Protein AF-A0A6I6LU84-F1 (afdb_monomer_lite)

Sequence (116 aa):
MFKPNSRVIWSSTDSDGPGPVVATVVGPLSPAEYDREEVGSMFTISLPNGTTETAFADELSAADAAPDFAVMDRAELSAWYEENVGYDLGQDDPAMTLESYRQQCGEMFALHALAR

Radius of gyration: 14.89 Å; chains: 1; bounding box: 38×30×35 Å

pLDDT: mean 91.31, std 7.49, range [60.56, 97.56]

Structure (mmCIF, N/CA/C/O backbone):
data_AF-A0A6I6LU84-F1
#
_entry.id   AF-A0A6I6LU84-F1
#
loop_
_atom_site.group_PDB
_atom_site.id
_atom_site.type_symbol
_atom_site.label_atom_id
_atom_site.label_alt_id
_atom_site.label_comp_id
_atom_site.label_asym_id
_atom_site.label_entity_id
_atom_site.label_seq_id
_atom_site.pdbx_PDB_ins_code
_atom_site.Cartn_x
_atom_site.Cartn_y
_atom_site.Cartn_z
_atom_site.occupancy
_atom_site.B_iso_or_equiv
_atom_site.auth_seq_id
_atom_site.auth_comp_id
_atom_site.auth_asym_id
_atom_site.auth_atom_id
_atom_site.pdbx_PDB_model_num
ATOM 1 N N . MET A 1 1 ? 3.876 -11.681 -14.834 1.00 77.38 1 MET A N 1
ATOM 2 C CA . MET A 1 1 ? 4.617 -10.417 -14.636 1.00 77.38 1 MET A CA 1
ATOM 3 C C . MET A 1 1 ? 3.607 -9.333 -14.313 1.00 77.38 1 MET A C 1
ATOM 5 O O . MET A 1 1 ? 2.597 -9.262 -15.011 1.00 77.38 1 MET A O 1
ATOM 9 N N . PHE A 1 2 ? 3.837 -8.563 -13.252 1.00 91.44 2 PHE A N 1
ATOM 10 C CA . PHE A 1 2 ? 2.918 -7.511 -12.819 1.00 91.44 2 PHE A CA 1
ATOM 11 C C . PHE A 1 2 ? 2.903 -6.341 -13.808 1.00 91.44 2 PHE A C 1
ATOM 13 O O . PHE A 1 2 ? 3.919 -6.036 -14.433 1.00 91.44 2 PHE A O 1
ATOM 20 N N . LYS A 1 3 ? 1.734 -5.720 -13.990 1.00 93.50 3 LYS A N 1
ATOM 21 C CA . LYS A 1 3 ? 1.530 -4.585 -14.903 1.00 93.50 3 LYS A CA 1
ATOM 22 C C . LYS A 1 3 ? 1.343 -3.292 -14.105 1.00 93.50 3 LYS A C 1
ATOM 24 O O . LYS A 1 3 ? 0.856 -3.376 -12.978 1.00 93.50 3 LYS A O 1
ATOM 29 N N . PRO A 1 4 ? 1.626 -2.115 -14.687 1.00 95.75 4 PRO A N 1
ATOM 30 C CA . PRO A 1 4 ? 1.217 -0.844 -14.096 1.00 95.75 4 PRO A CA 1
ATOM 31 C C . PRO A 1 4 ? -0.257 -0.862 -13.669 1.00 95.75 4 PRO A C 1
ATOM 33 O O . PRO A 1 4 ? -1.102 -1.408 -14.384 1.00 95.75 4 PRO A O 1
ATOM 36 N N . ASN A 1 5 ? -0.543 -0.277 -12.509 1.00 94.38 5 ASN A N 1
ATOM 37 C CA . ASN A 1 5 ? -1.837 -0.240 -11.825 1.00 94.38 5 ASN A CA 1
ATOM 38 C C . ASN A 1 5 ? -2.362 -1.599 -11.315 1.00 94.38 5 ASN A C 1
ATOM 40 O O . ASN A 1 5 ? -3.528 -1.706 -10.941 1.00 94.38 5 ASN A O 1
ATOM 44 N N . SER A 1 6 ? -1.534 -2.652 -11.290 1.00 95.69 6 SER A N 1
ATOM 45 C CA . SER A 1 6 ? -1.913 -3.906 -10.618 1.00 95.69 6 SER A CA 1
ATOM 46 C C . SER A 1 6 ? -1.853 -3.722 -9.103 1.00 95.69 6 SER A C 1
ATOM 48 O O . SER A 1 6 ? -0.874 -3.170 -8.599 1.00 95.69 6 SER A O 1
A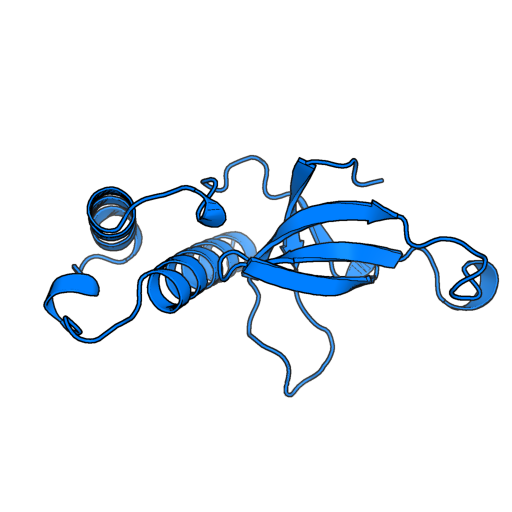TOM 50 N N . ARG A 1 7 ? -2.856 -4.238 -8.386 1.00 96.50 7 ARG A N 1
ATOM 51 C CA . ARG A 1 7 ? -2.830 -4.343 -6.922 1.00 96.50 7 ARG A CA 1
ATOM 52 C C . ARG A 1 7 ? -2.055 -5.590 -6.520 1.00 96.50 7 ARG A C 1
ATOM 54 O O . ARG A 1 7 ? -2.308 -6.681 -7.039 1.00 96.50 7 ARG A O 1
ATOM 61 N N . VAL A 1 8 ? -1.112 -5.416 -5.608 1.00 97.25 8 VAL A N 1
ATOM 62 C CA . VAL A 1 8 ? -0.233 -6.475 -5.112 1.00 97.25 8 VAL A CA 1
ATOM 63 C C . VAL A 1 8 ? -0.132 -6.406 -3.596 1.00 97.25 8 VAL A C 1
ATOM 65 O O . VAL A 1 8 ? -0.332 -5.349 -3.012 1.00 97.25 8 VAL A O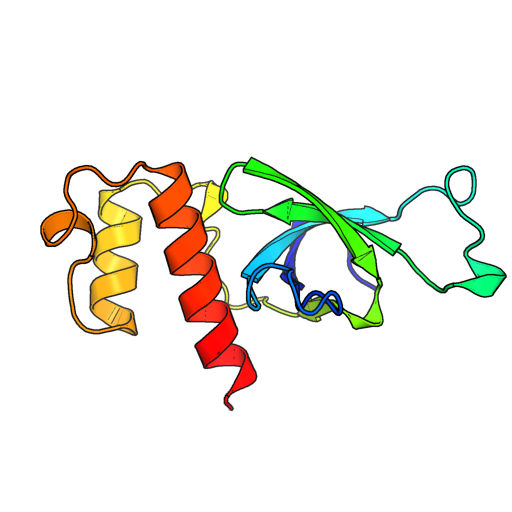 1
ATOM 68 N N . ILE A 1 9 ? 0.176 -7.527 -2.956 1.00 97.12 9 ILE A N 1
ATOM 69 C CA . ILE A 1 9 ? 0.714 -7.538 -1.598 1.00 97.12 9 ILE A CA 1
ATOM 70 C C . ILE A 1 9 ? 2.227 -7.538 -1.742 1.00 97.12 9 ILE A C 1
ATOM 72 O O . ILE A 1 9 ? 2.771 -8.415 -2.415 1.00 97.12 9 ILE A O 1
ATOM 76 N N . TRP A 1 10 ? 2.877 -6.552 -1.139 1.00 96.50 10 TRP A N 1
ATOM 77 C CA . TRP A 1 10 ? 4.319 -6.522 -0.981 1.00 96.50 10 TRP A CA 1
ATOM 78 C C . TRP A 1 10 ? 4.685 -7.058 0.396 1.00 96.50 10 TRP A C 1
ATOM 80 O O . TRP A 1 10 ? 4.207 -6.548 1.409 1.00 96.50 10 TRP A O 1
ATOM 90 N N . SER A 1 11 ? 5.529 -8.083 0.409 1.00 94.19 11 SER A N 1
ATOM 91 C CA . SER A 1 11 ? 6.124 -8.653 1.612 1.00 94.19 11 SER A CA 1
ATOM 92 C C . SER A 1 11 ? 7.627 -8.416 1.554 1.00 94.19 11 SER A C 1
ATOM 94 O O . SER A 1 11 ? 8.343 -9.187 0.916 1.00 94.19 11 SER A O 1
ATOM 96 N N . SER A 1 12 ? 8.089 -7.338 2.193 1.00 86.94 12 SER A N 1
ATOM 97 C CA . SER A 1 12 ? 9.517 -7.018 2.274 1.00 86.94 12 SER A CA 1
ATOM 98 C C . SER A 1 12 ? 10.298 -8.182 2.885 1.00 86.94 12 SER A C 1
ATOM 100 O O . SER A 1 12 ? 9.869 -8.777 3.877 1.00 86.94 12 SER A O 1
ATOM 102 N N . THR A 1 13 ? 11.456 -8.494 2.307 1.00 81.06 13 THR A N 1
ATOM 103 C CA . THR A 1 13 ? 12.418 -9.439 2.895 1.00 81.06 13 THR A CA 1
ATOM 104 C C . THR A 1 13 ? 13.321 -8.804 3.954 1.00 81.06 13 THR A C 1
ATOM 106 O O . THR A 1 13 ? 13.989 -9.532 4.693 1.00 81.06 13 THR A O 1
ATOM 109 N N . ASP A 1 14 ? 13.327 -7.472 4.069 1.00 81.25 14 ASP A N 1
ATOM 110 C CA . ASP A 1 14 ? 13.988 -6.772 5.171 1.00 81.25 14 ASP A CA 1
ATOM 111 C C . ASP A 1 14 ? 13.261 -7.078 6.488 1.00 81.25 14 ASP A C 1
ATOM 113 O O . ASP A 1 14 ? 12.074 -6.779 6.635 1.00 81.25 14 ASP A O 1
ATOM 117 N N . SER A 1 15 ? 13.979 -7.665 7.449 1.00 70.88 15 SER A N 1
ATOM 118 C CA . SER A 1 15 ? 13.443 -8.018 8.766 1.00 70.88 15 SER A CA 1
ATOM 119 C C . SER A 1 15 ? 12.990 -6.812 9.588 1.00 70.88 15 SER A C 1
ATOM 121 O O . SER A 1 15 ? 12.163 -6.986 10.481 1.00 70.88 15 SER A O 1
ATOM 123 N N . ASP A 1 16 ? 13.519 -5.622 9.290 1.00 76.94 16 ASP A N 1
ATOM 124 C CA . ASP A 1 16 ? 13.112 -4.354 9.906 1.00 76.94 16 ASP A CA 1
ATOM 125 C C . ASP A 1 16 ? 12.103 -3.576 9.034 1.00 76.94 16 ASP A C 1
ATOM 127 O O . ASP A 1 16 ? 11.665 -2.482 9.400 1.00 76.94 16 ASP A O 1
ATOM 131 N N . GLY A 1 17 ? 11.726 -4.132 7.878 1.00 69.06 17 GLY A N 1
ATOM 132 C CA . GLY A 1 17 ? 10.729 -3.562 6.981 1.00 69.06 17 GLY A CA 1
ATOM 133 C C . GLY A 1 17 ? 9.309 -3.606 7.560 1.00 69.06 17 GLY A C 1
ATOM 134 O O . GLY A 1 17 ? 9.042 -4.301 8.546 1.00 69.06 17 GLY A O 1
ATOM 135 N N . PRO A 1 18 ? 8.360 -2.869 6.954 1.00 74.62 18 PRO A N 1
ATOM 136 C CA . PRO A 1 18 ? 6.962 -2.985 7.336 1.00 74.62 18 PRO A CA 1
ATOM 137 C C . PRO A 1 18 ? 6.473 -4.423 7.128 1.00 74.62 18 PRO A C 1
ATOM 139 O O . PRO A 1 18 ? 6.984 -5.165 6.284 1.00 74.62 18 PRO A O 1
ATOM 142 N N . GLY A 1 19 ? 5.440 -4.803 7.884 1.00 85.19 19 GLY A N 1
ATOM 143 C CA . GLY A 1 19 ? 4.695 -6.026 7.604 1.00 85.19 19 GLY A CA 1
ATOM 144 C C . GLY A 1 19 ? 4.126 -6.032 6.176 1.00 85.19 19 GLY A C 1
ATOM 145 O O . GLY A 1 19 ? 4.193 -5.024 5.466 1.00 85.19 19 GLY A O 1
ATOM 146 N N . PRO A 1 20 ? 3.546 -7.159 5.733 1.00 93.75 20 PRO A N 1
ATOM 147 C CA . PRO A 1 20 ? 2.988 -7.243 4.393 1.00 93.75 20 PRO A CA 1
ATOM 148 C C . PRO A 1 20 ? 1.932 -6.152 4.191 1.00 93.75 20 PRO A C 1
ATOM 150 O O . PRO A 1 20 ? 1.091 -5.930 5.062 1.00 93.75 20 PRO A O 1
ATOM 153 N N . VAL A 1 21 ? 1.967 -5.479 3.043 1.00 95.12 21 VAL A N 1
ATOM 154 C CA . VAL A 1 21 ? 1.108 -4.323 2.752 1.00 95.12 21 VAL A CA 1
ATOM 155 C C . VAL A 1 21 ? 0.569 -4.383 1.328 1.00 95.12 21 VAL A C 1
ATOM 157 O O . VAL A 1 21 ? 1.260 -4.799 0.398 1.00 95.12 21 VAL A O 1
ATOM 160 N N . VAL A 1 22 ? -0.680 -3.954 1.132 1.00 96.75 22 VAL A N 1
ATOM 161 C CA . VAL A 1 22 ? -1.235 -3.753 -0.213 1.00 96.75 22 VAL A CA 1
ATOM 162 C C . VAL A 1 22 ? -0.568 -2.551 -0.876 1.00 96.75 22 VAL A C 1
ATOM 164 O O . VAL A 1 22 ? -0.610 -1.451 -0.342 1.00 96.75 22 VAL A O 1
ATOM 167 N N . ALA A 1 23 ? -0.018 -2.741 -2.068 1.00 97.06 23 ALA A N 1
ATOM 168 C CA . ALA A 1 23 ? 0.599 -1.702 -2.877 1.00 97.06 23 ALA A CA 1
ATOM 169 C C . ALA A 1 23 ? 0.057 -1.717 -4.314 1.00 97.06 23 ALA A C 1
ATOM 171 O O . ALA A 1 23 ? -0.539 -2.694 -4.780 1.00 97.06 23 ALA A O 1
ATOM 172 N N . THR A 1 24 ? 0.309 -0.631 -5.041 1.00 97.38 24 THR A N 1
ATOM 173 C CA . THR A 1 24 ? 0.002 -0.512 -6.468 1.00 97.38 24 THR A CA 1
ATOM 174 C C . THR A 1 24 ? 1.286 -0.500 -7.278 1.00 97.38 24 THR A C 1
ATOM 176 O O . THR A 1 24 ? 2.187 0.296 -7.028 1.00 97.38 24 THR A O 1
ATOM 179 N N . VAL A 1 25 ? 1.377 -1.359 -8.290 1.00 97.06 25 VAL A N 1
ATOM 180 C CA . VAL A 1 25 ? 2.535 -1.393 -9.189 1.00 97.06 25 VAL A CA 1
ATOM 181 C C . VAL A 1 25 ? 2.540 -0.146 -10.063 1.00 97.06 25 VAL A C 1
ATOM 183 O O . VAL A 1 25 ? 1.620 0.066 -10.849 1.00 97.06 25 VAL A O 1
ATOM 186 N N . VAL A 1 26 ? 3.600 0.652 -9.975 1.00 96.50 26 VAL A N 1
ATOM 187 C CA . VAL A 1 26 ? 3.816 1.804 -10.860 1.00 96.50 26 VAL A CA 1
ATOM 188 C C . VAL A 1 26 ? 4.384 1.317 -12.193 1.00 96.50 26 VAL A C 1
ATOM 190 O O . VAL A 1 26 ? 3.874 1.657 -13.260 1.00 96.50 26 VAL A O 1
ATOM 193 N N . GLY A 1 27 ? 5.397 0.450 -12.145 1.00 94.44 27 GLY A N 1
ATOM 194 C CA . GLY A 1 27 ? 6.019 -0.122 -13.335 1.00 94.44 27 GLY A CA 1
ATOM 195 C C . GLY A 1 27 ? 7.292 -0.910 -13.025 1.00 94.44 27 GLY A C 1
ATOM 196 O O . GLY A 1 27 ? 7.732 -0.935 -11.877 1.00 94.44 27 GLY A O 1
ATOM 197 N N . PRO A 1 28 ? 7.873 -1.593 -14.026 1.00 92.94 28 PRO A N 1
ATOM 198 C CA . PRO A 1 28 ? 9.173 -2.240 -13.869 1.00 92.94 28 PRO A CA 1
ATOM 199 C C . PRO A 1 28 ? 10.281 -1.191 -13.698 1.00 92.94 28 PRO A C 1
ATOM 201 O O . PRO A 1 28 ? 10.247 -0.166 -14.383 1.00 92.94 28 PRO A O 1
ATOM 204 N N . LEU A 1 29 ? 11.277 -1.470 -12.851 1.00 89.56 29 LEU A N 1
ATOM 205 C CA . LEU A 1 29 ? 12.509 -0.673 -12.833 1.00 89.56 29 LEU A CA 1
ATOM 206 C C . LEU A 1 29 ? 13.247 -0.829 -14.164 1.00 89.56 29 LEU A C 1
ATOM 208 O O . LEU A 1 29 ? 13.225 -1.894 -14.796 1.00 89.56 29 LEU A O 1
ATOM 212 N N . SER A 1 30 ? 13.921 0.234 -14.589 1.00 79.62 30 SER A N 1
ATOM 213 C CA . SER A 1 30 ? 14.729 0.194 -15.799 1.00 79.62 30 SER A CA 1
ATOM 214 C C . SER A 1 30 ? 15.992 -0.649 -15.575 1.00 79.62 30 SER A C 1
ATOM 216 O O . SER A 1 30 ? 16.648 -0.492 -14.549 1.00 79.62 30 SER A O 1
ATOM 218 N N . PRO A 1 31 ? 16.434 -1.465 -16.553 1.00 69.00 31 PRO A N 1
ATOM 219 C CA . PRO A 1 31 ? 17.737 -2.141 -16.498 1.00 69.00 31 PRO A CA 1
ATOM 220 C C . PRO A 1 31 ? 18.944 -1.188 -16.410 1.00 69.00 31 PRO A C 1
ATOM 222 O O . PRO A 1 31 ? 20.060 -1.624 -16.165 1.00 69.00 31 PRO A O 1
ATOM 225 N N . ALA A 1 32 ? 18.750 0.114 -16.647 1.00 76.56 32 ALA A N 1
ATOM 226 C CA . ALA A 1 32 ? 19.788 1.119 -16.412 1.00 76.56 32 ALA A CA 1
ATOM 227 C C . ALA A 1 32 ? 19.988 1.433 -14.918 1.00 76.56 32 ALA A C 1
ATOM 229 O O . ALA A 1 32 ? 21.008 2.010 -14.549 1.00 76.56 32 ALA A O 1
ATOM 230 N N . GLU A 1 33 ? 19.011 1.089 -14.077 1.00 74.62 33 GLU A N 1
ATOM 231 C CA . GLU A 1 33 ? 19.007 1.366 -12.640 1.00 74.62 33 GLU A CA 1
ATOM 232 C C . GLU A 1 33 ? 19.555 0.180 -11.835 1.00 74.62 33 GLU A C 1
ATOM 234 O O . GLU A 1 33 ? 19.997 0.376 -10.705 1.00 74.62 33 GLU A O 1
ATOM 239 N N . TYR A 1 34 ? 19.561 -1.034 -12.410 1.00 79.00 34 TYR A N 1
ATOM 240 C CA . TYR A 1 34 ? 20.017 -2.252 -11.738 1.00 79.00 34 TYR A CA 1
ATOM 241 C C . TYR A 1 34 ? 20.270 -3.427 -12.715 1.00 79.00 34 TYR A C 1
ATOM 243 O O . TYR A 1 34 ? 19.688 -3.481 -13.802 1.00 79.00 34 TYR A O 1
ATOM 251 N N . ASP A 1 35 ? 21.105 -4.400 -12.323 1.00 78.19 35 ASP A N 1
ATOM 252 C CA . ASP A 1 35 ? 21.394 -5.591 -13.140 1.00 78.19 35 ASP A CA 1
ATOM 253 C C . ASP A 1 35 ? 20.333 -6.691 -12.958 1.00 78.19 35 ASP A C 1
ATOM 255 O O . ASP A 1 35 ? 20.421 -7.565 -12.093 1.00 78.19 35 ASP A O 1
ATOM 259 N N . ARG A 1 36 ? 19.313 -6.662 -13.818 1.00 74.38 36 ARG A N 1
ATOM 260 C CA . ARG A 1 36 ? 18.219 -7.644 -13.820 1.00 74.38 36 ARG A CA 1
ATOM 261 C C . ARG A 1 36 ? 18.673 -9.091 -14.035 1.00 74.38 36 ARG A C 1
ATOM 263 O O . ARG A 1 36 ? 17.955 -9.995 -13.601 1.00 74.38 36 ARG A O 1
ATOM 270 N N . GLU A 1 37 ? 19.776 -9.333 -14.742 1.00 76.50 37 GLU A N 1
ATOM 271 C CA . GLU A 1 37 ? 20.244 -10.702 -14.999 1.00 76.50 37 GLU A CA 1
ATOM 272 C C . GLU A 1 37 ? 20.844 -11.331 -13.738 1.00 76.50 37 GLU A C 1
ATOM 274 O O . GLU A 1 37 ? 20.743 -12.545 -13.558 1.00 76.50 37 GLU A O 1
ATOM 279 N N . GLU A 1 38 ? 21.386 -10.504 -12.842 1.00 78.94 38 GLU A N 1
ATOM 280 C CA . GLU A 1 38 ? 21.947 -10.938 -11.565 1.00 78.94 38 GLU A CA 1
ATOM 281 C C . GLU A 1 38 ? 20.882 -11.056 -10.466 1.00 78.94 38 GLU A C 1
ATOM 283 O O . GLU A 1 38 ? 20.850 -12.057 -9.749 1.00 78.94 38 GLU A O 1
ATOM 288 N N . VAL A 1 39 ? 19.989 -10.064 -10.337 1.00 81.75 39 VAL A N 1
ATOM 289 C CA . VAL A 1 39 ? 19.093 -9.961 -9.163 1.00 81.75 39 VAL A CA 1
ATOM 290 C C . VAL A 1 39 ? 17.608 -10.207 -9.462 1.00 81.75 39 VAL A C 1
ATOM 292 O O . VAL A 1 39 ? 16.777 -10.163 -8.561 1.00 81.75 39 VAL A O 1
ATOM 295 N N . GLY A 1 40 ? 17.237 -10.485 -10.716 1.00 85.75 40 GLY A N 1
ATOM 296 C CA . GLY A 1 40 ? 15.848 -10.757 -11.103 1.00 85.75 40 GLY A CA 1
ATOM 297 C C . GLY A 1 40 ? 15.013 -9.503 -11.400 1.00 85.75 40 GLY A C 1
ATOM 298 O O . GLY A 1 40 ? 15.516 -8.400 -11.557 1.00 85.75 40 GLY A O 1
ATOM 299 N N . SER A 1 41 ? 13.700 -9.643 -11.599 1.00 90.50 41 SER A N 1
ATOM 300 C CA . SER A 1 41 ? 12.836 -8.495 -11.934 1.00 90.50 41 SER A CA 1
ATOM 301 C C . SER A 1 41 ? 12.516 -7.636 -10.710 1.00 90.50 41 SER A C 1
ATOM 303 O O . SER A 1 41 ? 12.120 -8.182 -9.691 1.00 90.50 41 SER A O 1
ATOM 305 N N . MET A 1 42 ? 12.583 -6.311 -10.851 1.00 93.25 42 MET A N 1
ATOM 306 C CA . MET A 1 42 ? 12.189 -5.346 -9.820 1.00 93.25 42 MET A CA 1
ATOM 307 C C . MET A 1 42 ? 11.123 -4.382 -10.342 1.00 93.25 42 MET A C 1
ATOM 309 O O . MET A 1 42 ? 11.021 -4.133 -11.550 1.00 93.25 42 MET A O 1
ATOM 313 N N . PHE A 1 43 ? 10.329 -3.835 -9.427 1.00 94.44 43 PHE A N 1
ATOM 314 C CA . PHE A 1 43 ? 9.230 -2.923 -9.720 1.00 94.44 43 PHE A CA 1
ATOM 315 C C . PHE A 1 43 ? 9.241 -1.740 -8.760 1.00 94.44 43 PHE A C 1
ATOM 317 O O . PHE A 1 43 ? 9.486 -1.911 -7.568 1.00 94.44 43 PHE A O 1
ATOM 324 N N . THR A 1 44 ? 8.895 -0.560 -9.269 1.00 95.75 44 THR A N 1
ATOM 325 C CA . THR A 1 44 ? 8.448 0.543 -8.419 1.00 95.75 44 THR A CA 1
ATOM 326 C C . THR A 1 44 ? 7.005 0.272 -8.012 1.00 95.75 44 THR A C 1
ATOM 328 O O . THR A 1 44 ? 6.144 0.024 -8.867 1.00 95.75 44 THR A O 1
ATOM 331 N N . ILE A 1 45 ? 6.733 0.349 -6.717 1.00 96.19 45 ILE A N 1
ATOM 332 C CA . ILE A 1 45 ? 5.399 0.226 -6.133 1.00 96.19 45 ILE A CA 1
ATOM 333 C C . ILE A 1 45 ? 5.046 1.504 -5.375 1.00 96.19 45 ILE A C 1
ATOM 335 O O . ILE A 1 45 ? 5.927 2.212 -4.898 1.00 96.19 45 ILE A O 1
ATOM 339 N N . SER A 1 46 ? 3.758 1.806 -5.276 1.00 96.62 46 SER A N 1
ATOM 340 C CA . SER A 1 46 ? 3.221 2.890 -4.458 1.00 96.62 46 SER A CA 1
ATOM 341 C C . SER A 1 46 ? 2.414 2.299 -3.309 1.00 96.62 46 SER A C 1
ATOM 343 O O . SER A 1 46 ? 1.547 1.450 -3.532 1.00 96.62 46 SER A O 1
ATOM 345 N N . LEU A 1 47 ? 2.730 2.729 -2.091 1.00 95.81 47 LEU A N 1
ATOM 346 C CA . LEU A 1 47 ? 2.065 2.312 -0.865 1.00 95.81 47 LEU A CA 1
ATOM 347 C C . LEU A 1 47 ? 0.807 3.162 -0.601 1.00 95.81 47 LEU A C 1
ATOM 349 O O . LEU A 1 47 ? 0.690 4.275 -1.123 1.00 95.81 47 LEU A O 1
ATOM 353 N N . PRO A 1 48 ? -0.135 2.693 0.239 1.00 94.94 48 PRO A N 1
ATOM 354 C CA . PRO A 1 48 ? -1.389 3.402 0.512 1.00 94.94 48 PRO A CA 1
ATOM 355 C C . PRO A 1 48 ? -1.210 4.755 1.211 1.00 94.94 48 PRO A C 1
ATOM 357 O O . PRO A 1 48 ? -2.074 5.625 1.104 1.00 94.94 48 PRO A O 1
ATOM 360 N N . ASN A 1 49 ? -0.091 4.942 1.915 1.00 92.50 49 ASN A N 1
ATOM 361 C CA . ASN A 1 49 ? 0.292 6.218 2.524 1.00 92.50 49 ASN A CA 1
ATOM 362 C C . ASN A 1 49 ? 0.822 7.250 1.502 1.00 92.50 49 ASN A C 1
ATOM 364 O O . ASN A 1 49 ? 1.099 8.385 1.878 1.00 92.50 49 ASN A O 1
ATOM 368 N N . GLY A 1 50 ? 0.967 6.874 0.226 1.00 91.44 50 GLY A N 1
ATOM 369 C CA . GLY A 1 50 ? 1.463 7.732 -0.848 1.00 91.44 50 GLY A CA 1
ATOM 370 C C . GLY A 1 50 ? 2.975 7.675 -1.085 1.00 91.44 50 GLY A C 1
ATOM 371 O O . GLY A 1 50 ? 3.446 8.309 -2.031 1.00 91.44 50 GLY A O 1
ATOM 372 N N . THR A 1 51 ? 3.747 6.924 -0.291 1.00 93.25 51 THR A N 1
ATOM 373 C CA . THR A 1 51 ? 5.175 6.705 -0.568 1.00 93.25 51 THR A CA 1
ATOM 374 C C . THR A 1 51 ? 5.370 5.698 -1.701 1.00 93.25 51 THR A C 1
ATOM 376 O O . THR A 1 51 ? 4.452 4.972 -2.096 1.00 93.25 51 THR A O 1
ATOM 379 N N . THR A 1 52 ? 6.576 5.671 -2.263 1.00 95.06 52 THR A N 1
ATOM 380 C CA . THR A 1 52 ? 6.974 4.699 -3.284 1.00 95.06 52 THR A CA 1
ATOM 381 C C . THR A 1 52 ? 8.171 3.905 -2.810 1.00 95.06 52 THR A C 1
ATOM 383 O O . THR A 1 52 ? 9.103 4.494 -2.272 1.00 95.06 52 THR A O 1
ATOM 386 N N . GLU A 1 53 ? 8.171 2.613 -3.102 1.00 94.00 53 GLU A N 1
ATOM 387 C CA . GLU A 1 53 ? 9.250 1.689 -2.768 1.00 94.00 53 GLU A CA 1
ATOM 388 C C . GLU A 1 53 ? 9.677 0.894 -4.001 1.00 94.00 53 GLU A C 1
ATOM 390 O O . GLU A 1 53 ? 9.002 0.892 -5.039 1.00 94.00 53 GLU A O 1
ATOM 395 N N . THR A 1 54 ? 10.813 0.211 -3.885 1.00 93.25 54 THR A N 1
ATOM 396 C CA . THR A 1 54 ? 11.255 -0.771 -4.876 1.00 93.25 54 THR A CA 1
ATOM 397 C C . THR A 1 54 ? 11.105 -2.168 -4.295 1.00 93.25 54 THR A C 1
ATOM 399 O O . THR A 1 54 ? 11.569 -2.420 -3.191 1.00 93.25 54 THR A O 1
ATOM 402 N N . ALA A 1 55 ? 10.488 -3.071 -5.053 1.00 93.50 55 ALA A N 1
ATOM 403 C CA . ALA A 1 55 ? 10.262 -4.451 -4.638 1.00 93.50 55 ALA A CA 1
ATOM 404 C C . ALA A 1 55 ? 10.755 -5.435 -5.698 1.00 93.50 55 ALA A C 1
ATOM 406 O O . ALA A 1 55 ? 10.622 -5.187 -6.907 1.00 93.50 55 ALA A O 1
ATOM 407 N N . PHE A 1 56 ? 11.277 -6.575 -5.253 1.00 92.88 56 PHE A N 1
ATOM 408 C CA . PHE A 1 56 ? 11.561 -7.689 -6.152 1.00 92.88 56 PHE A CA 1
ATOM 409 C C . PHE A 1 56 ? 10.269 -8.387 -6.586 1.00 92.88 56 PHE A C 1
ATOM 411 O O . PHE A 1 56 ? 9.242 -8.353 -5.914 1.00 92.88 56 PHE A O 1
ATOM 418 N N . ALA A 1 57 ? 10.296 -9.031 -7.751 1.00 93.06 57 ALA A N 1
ATOM 419 C CA . ALA A 1 57 ? 9.131 -9.714 -8.304 1.00 93.06 57 ALA A CA 1
ATOM 420 C C . ALA A 1 57 ? 8.620 -10.863 -7.422 1.00 93.06 57 ALA A C 1
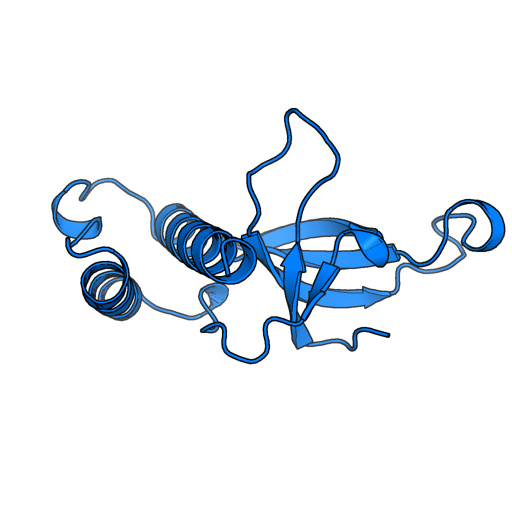ATOM 422 O O . ALA A 1 57 ? 7.435 -11.178 -7.483 1.00 93.06 57 ALA A O 1
ATOM 423 N N . ASP A 1 58 ? 9.506 -11.508 -6.668 1.00 92.12 58 ASP A N 1
ATOM 424 C CA . ASP A 1 58 ? 9.210 -12.597 -5.735 1.00 92.12 58 ASP A CA 1
ATOM 425 C C . ASP A 1 58 ? 8.724 -12.107 -4.361 1.00 92.12 58 ASP A C 1
ATOM 427 O O . ASP A 1 58 ? 8.097 -12.876 -3.637 1.00 92.12 58 ASP A O 1
ATOM 431 N N . GLU A 1 59 ? 8.900 -10.823 -4.042 1.00 93.94 59 GLU A N 1
ATOM 432 C CA . GLU A 1 59 ? 8.290 -10.164 -2.876 1.00 93.94 59 GLU A CA 1
ATOM 433 C C . GLU A 1 59 ? 6.834 -9.738 -3.119 1.00 93.94 59 GLU A C 1
ATOM 435 O O . GLU A 1 59 ? 6.156 -9.256 -2.209 1.00 93.94 59 GLU A O 1
ATOM 440 N N . LEU A 1 60 ? 6.343 -9.883 -4.353 1.00 95.12 60 LEU A N 1
ATOM 441 C CA . LEU A 1 60 ? 5.015 -9.442 -4.759 1.00 95.12 60 LEU A CA 1
ATOM 442 C C . LEU A 1 60 ? 4.074 -10.629 -4.973 1.00 95.12 60 LEU A C 1
ATOM 444 O O . LEU A 1 60 ? 4.354 -11.558 -5.730 1.00 95.12 60 LEU A O 1
ATOM 448 N N . SER A 1 61 ? 2.890 -10.545 -4.374 1.00 95.69 61 SER A N 1
ATOM 449 C CA . SER A 1 61 ? 1.767 -11.458 -4.612 1.00 95.69 61 SER A CA 1
ATOM 450 C C . SER A 1 61 ? 0.579 -10.707 -5.207 1.00 95.69 61 SER A C 1
ATOM 452 O O . SER A 1 61 ? 0.363 -9.540 -4.898 1.00 95.69 61 SER A O 1
ATOM 454 N N . ALA A 1 62 ? -0.211 -11.345 -6.073 1.00 95.38 62 ALA A N 1
ATOM 455 C CA . ALA A 1 62 ? -1.391 -10.702 -6.657 1.00 95.38 62 ALA A CA 1
ATOM 456 C C . ALA A 1 62 ? -2.451 -10.399 -5.583 1.00 95.38 62 ALA A C 1
ATOM 458 O O . ALA A 1 62 ? -2.751 -11.252 -4.749 1.00 95.38 62 ALA A O 1
ATOM 459 N N . ALA A 1 63 ? -3.044 -9.205 -5.636 1.00 94.75 63 ALA A N 1
ATOM 460 C CA . ALA A 1 63 ? -4.048 -8.746 -4.677 1.00 94.75 63 ALA A CA 1
ATOM 461 C C . ALA A 1 63 ? -5.279 -8.164 -5.388 1.00 94.75 63 ALA A C 1
ATOM 463 O O . ALA A 1 63 ? -5.783 -7.099 -5.039 1.00 94.75 63 ALA A O 1
ATOM 464 N N . ASP A 1 64 ? -5.787 -8.866 -6.403 1.00 90.12 64 ASP A N 1
ATOM 465 C CA . ASP A 1 64 ? -6.876 -8.377 -7.264 1.00 90.12 64 ASP A CA 1
ATOM 466 C C . ASP A 1 64 ? -8.189 -8.082 -6.513 1.00 90.12 64 ASP A C 1
ATOM 468 O O . ASP A 1 64 ? -9.018 -7.299 -6.987 1.00 90.12 64 ASP A O 1
ATOM 472 N N . ALA A 1 65 ? -8.379 -8.694 -5.341 1.00 91.69 65 ALA A N 1
ATOM 473 C CA . ALA A 1 65 ? -9.531 -8.477 -4.469 1.00 91.69 65 ALA A CA 1
ATOM 474 C C . ALA A 1 65 ? -9.341 -7.327 -3.461 1.00 91.69 65 ALA A C 1
ATOM 476 O O . ALA A 1 65 ? -10.302 -6.963 -2.787 1.00 91.69 65 ALA A O 1
ATOM 477 N N . ALA A 1 66 ? -8.136 -6.762 -3.337 1.00 93.06 66 ALA A N 1
ATOM 478 C CA . ALA A 1 66 ? -7.867 -5.696 -2.378 1.00 93.06 66 ALA A CA 1
ATOM 479 C C . ALA A 1 66 ? -8.597 -4.399 -2.766 1.00 93.06 66 ALA A C 1
ATOM 481 O O . ALA A 1 66 ? -8.565 -4.020 -3.940 1.00 93.06 66 ALA A O 1
ATOM 482 N N . PRO A 1 67 ? -9.223 -3.678 -1.825 1.00 95.00 67 PRO A N 1
ATOM 483 C CA . PRO A 1 67 ? -9.652 -2.304 -2.066 1.00 95.00 67 PRO A CA 1
ATOM 484 C C . PRO A 1 67 ? -8.478 -1.405 -2.470 1.00 95.00 67 PRO A C 1
ATOM 486 O O . PRO A 1 67 ? -7.325 -1.668 -2.123 1.00 95.00 67 PRO A O 1
ATOM 489 N N . ASP A 1 68 ? -8.773 -0.319 -3.183 1.00 94.69 68 ASP A N 1
ATOM 490 C CA . ASP A 1 68 ? -7.784 0.730 -3.431 1.00 94.69 68 ASP A CA 1
ATOM 491 C C . ASP A 1 68 ? -7.745 1.690 -2.234 1.00 94.69 68 ASP A C 1
ATOM 493 O O . ASP A 1 68 ? -8.374 2.748 -2.217 1.00 94.69 68 ASP A O 1
ATOM 497 N N . PHE A 1 69 ? -7.024 1.285 -1.188 1.00 95.94 69 PHE A N 1
ATOM 498 C CA . PHE A 1 69 ? -6.922 2.065 0.045 1.00 95.94 69 PHE A CA 1
ATOM 499 C C . PHE A 1 69 ? -6.312 3.452 -0.179 1.00 95.94 69 PHE A C 1
ATOM 501 O O . PHE A 1 69 ? -6.634 4.374 0.564 1.00 95.94 69 PHE A O 1
ATOM 508 N N . ALA A 1 70 ? -5.482 3.638 -1.211 1.00 94.31 70 ALA A N 1
ATOM 509 C CA . ALA A 1 70 ? -4.833 4.918 -1.488 1.00 94.31 70 ALA A CA 1
ATOM 510 C C . ALA A 1 70 ? -5.841 6.032 -1.825 1.00 94.31 70 ALA A C 1
ATOM 512 O O . ALA A 1 70 ? -5.556 7.212 -1.602 1.00 94.31 70 ALA A O 1
ATOM 513 N N . VAL A 1 71 ? -7.025 5.672 -2.332 1.00 95.19 71 VAL A N 1
ATOM 514 C CA . VAL A 1 71 ? -8.061 6.635 -2.732 1.00 95.19 71 VAL A CA 1
ATOM 515 C C . VAL A 1 71 ? -9.227 6.733 -1.752 1.00 95.19 71 VAL A C 1
ATOM 517 O O . VAL A 1 71 ? -9.966 7.712 -1.819 1.00 95.19 71 VAL A O 1
ATOM 520 N N . MET A 1 72 ? -9.365 5.788 -0.819 1.00 96.94 72 MET A N 1
ATOM 521 C CA . MET A 1 72 ? -10.467 5.775 0.149 1.00 96.94 72 MET A CA 1
ATOM 522 C C . MET A 1 72 ? -10.378 6.944 1.134 1.00 96.94 72 MET A C 1
ATOM 524 O O . MET A 1 72 ? -9.288 7.306 1.597 1.00 96.94 72 MET A O 1
ATOM 528 N N . ASP A 1 73 ? -11.515 7.546 1.462 1.00 97.00 73 ASP A N 1
ATOM 529 C CA . ASP A 1 73 ? -11.619 8.553 2.515 1.00 97.00 73 ASP A CA 1
ATOM 530 C C . ASP A 1 73 ? -11.724 7.925 3.920 1.00 97.00 73 ASP A C 1
ATOM 532 O O . ASP A 1 73 ? -11.741 6.707 4.091 1.00 97.00 73 ASP A O 1
ATOM 536 N N . ARG A 1 74 ? -11.768 8.757 4.970 1.00 95.75 74 ARG A N 1
ATOM 537 C CA . ARG A 1 74 ? -11.814 8.259 6.356 1.00 95.75 74 ARG A CA 1
ATOM 538 C C . ARG A 1 74 ? -13.065 7.428 6.654 1.00 95.75 74 ARG A C 1
ATOM 540 O O . ARG A 1 74 ? -12.965 6.477 7.423 1.00 95.75 74 ARG A O 1
ATOM 547 N N . ALA A 1 75 ? -14.221 7.806 6.113 1.00 96.25 75 ALA A N 1
ATOM 548 C CA . ALA A 1 75 ? -15.469 7.096 6.374 1.00 96.25 75 ALA A CA 1
ATOM 549 C C . ALA A 1 75 ? -15.459 5.727 5.684 1.00 96.25 75 ALA A C 1
ATOM 551 O O . ALA A 1 75 ? -15.852 4.732 6.287 1.00 96.25 75 ALA A O 1
ATOM 552 N N . GLU A 1 76 ? -14.942 5.666 4.457 1.00 97.56 76 GLU A N 1
ATOM 553 C CA . GLU A 1 76 ? -14.758 4.415 3.723 1.00 97.56 76 GLU A CA 1
ATOM 554 C C . GLU A 1 76 ? -13.759 3.482 4.425 1.00 97.56 76 GLU A C 1
ATOM 556 O O . GLU A 1 76 ? -14.014 2.282 4.538 1.00 97.56 76 GLU A O 1
ATOM 561 N N . LEU A 1 77 ? -12.641 4.017 4.933 1.00 97.31 77 LEU A N 1
ATOM 562 C CA . LEU A 1 77 ? -11.643 3.236 5.678 1.00 97.31 77 LEU A CA 1
ATOM 563 C C . LEU A 1 77 ? -12.204 2.694 6.992 1.00 97.31 77 LEU A C 1
ATOM 565 O O . LEU A 1 77 ? -11.988 1.526 7.298 1.00 97.31 77 LEU A O 1
ATOM 569 N N . SER A 1 78 ? -12.948 3.520 7.729 1.00 96.81 78 SER A N 1
ATOM 570 C CA . SER A 1 78 ? -13.640 3.126 8.961 1.00 96.81 78 SER A CA 1
ATOM 571 C C . SER A 1 78 ? -14.623 1.987 8.721 1.00 96.81 78 SER A C 1
ATOM 573 O O . SER A 1 78 ? -14.498 0.938 9.353 1.00 96.81 78 SER A O 1
ATOM 575 N N . ALA A 1 79 ? -15.506 2.127 7.729 1.00 96.88 79 ALA A N 1
ATOM 576 C CA . ALA A 1 79 ? -16.457 1.079 7.379 1.00 96.88 79 ALA A CA 1
ATOM 577 C C . ALA A 1 79 ? -15.754 -0.234 7.002 1.00 96.88 79 ALA A C 1
ATOM 579 O O . ALA A 1 79 ? -16.147 -1.305 7.463 1.00 96.88 79 ALA A O 1
ATOM 580 N N . TRP A 1 80 ? -14.686 -0.158 6.200 1.00 96.88 80 TRP A N 1
ATOM 581 C CA . TRP A 1 80 ? -13.925 -1.345 5.820 1.00 96.88 80 TRP A CA 1
ATOM 582 C C . TRP A 1 80 ? -13.245 -2.006 7.024 1.00 96.88 80 TRP A C 1
ATOM 584 O O . TRP A 1 80 ? -13.306 -3.229 7.169 1.00 96.88 80 TRP A O 1
ATOM 594 N N . TYR A 1 81 ? -12.594 -1.219 7.882 1.00 96.50 81 TYR A N 1
ATOM 595 C CA . TYR A 1 81 ? -11.842 -1.738 9.022 1.00 96.50 81 TYR A CA 1
ATOM 596 C C . TYR A 1 81 ? -12.780 -2.377 10.050 1.00 96.50 81 TYR A C 1
ATOM 598 O O . TYR A 1 81 ? -12.512 -3.482 10.521 1.00 96.50 81 TYR A O 1
ATOM 606 N N . GLU A 1 82 ? -13.925 -1.753 10.327 1.00 96.50 82 GLU A N 1
ATOM 607 C CA . GLU A 1 82 ? -14.944 -2.319 11.209 1.00 96.50 82 GLU A CA 1
ATOM 608 C C . GLU A 1 82 ? -15.500 -3.639 10.654 1.00 96.50 82 GLU A C 1
ATOM 610 O O . GLU A 1 82 ? -15.570 -4.626 11.384 1.00 96.50 82 GLU A O 1
ATOM 615 N N . GLU A 1 83 ? -15.813 -3.705 9.355 1.00 96.19 83 GLU A N 1
ATOM 616 C CA . GLU A 1 83 ? -16.329 -4.924 8.717 1.00 96.19 83 GLU A CA 1
ATOM 617 C C . GLU A 1 83 ? -15.320 -6.088 8.749 1.00 96.19 83 GLU A C 1
ATOM 619 O O . GLU A 1 83 ? -15.709 -7.243 8.936 1.00 96.19 83 GLU A O 1
ATOM 624 N N . ASN A 1 84 ? -14.026 -5.803 8.568 1.00 94.25 84 ASN A N 1
ATOM 625 C CA . ASN A 1 84 ? -12.999 -6.834 8.372 1.00 94.25 84 ASN A CA 1
ATOM 626 C C . ASN A 1 84 ? -12.204 -7.179 9.638 1.00 94.25 84 ASN A C 1
ATOM 628 O O . ASN A 1 84 ? -11.649 -8.277 9.726 1.00 94.25 84 ASN A O 1
ATOM 632 N N . VAL 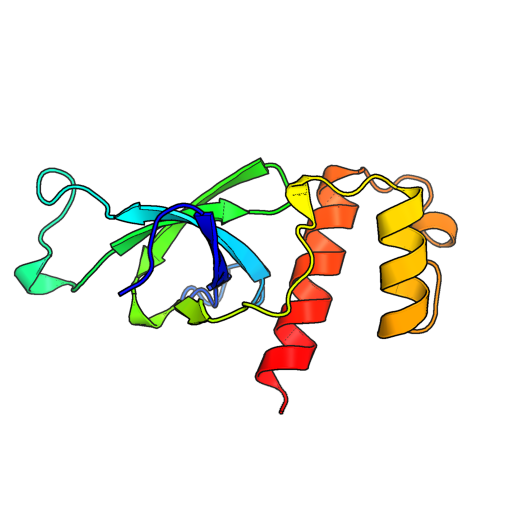A 1 85 ? -12.124 -6.258 10.598 1.00 93.88 85 VAL A N 1
ATOM 633 C CA . VAL A 1 85 ? -11.342 -6.404 11.837 1.00 93.88 85 VAL A CA 1
ATOM 634 C C . VAL A 1 85 ? -12.246 -6.414 13.075 1.00 93.88 85 VAL A C 1
ATOM 636 O O . VAL A 1 85 ? -11.903 -7.049 14.072 1.00 93.88 85 VAL A O 1
ATOM 639 N N . GLY A 1 86 ? -13.430 -5.795 13.008 1.00 94.56 86 GLY A N 1
ATOM 640 C CA . GLY A 1 86 ? -14.461 -5.875 14.050 1.00 94.56 86 GLY A CA 1
ATOM 641 C C . GLY A 1 86 ? -14.528 -4.691 15.019 1.00 94.56 86 GLY A C 1
ATOM 642 O O . GLY A 1 86 ? -15.213 -4.801 16.036 1.00 94.56 86 GLY A O 1
ATOM 643 N N . TYR A 1 87 ? -13.825 -3.586 14.746 1.00 92.81 87 TYR A N 1
ATOM 644 C CA . TYR A 1 87 ? -13.921 -2.331 15.507 1.00 92.81 87 TYR A CA 1
ATOM 645 C C . TYR A 1 87 ? -13.583 -1.111 14.634 1.00 92.81 87 TYR A C 1
ATOM 647 O O . TYR A 1 87 ? -12.890 -1.249 13.627 1.00 92.81 87 TYR A O 1
ATOM 655 N N . ASP A 1 88 ? -14.045 0.084 15.021 1.00 91.25 88 ASP A N 1
ATOM 656 C CA . ASP A 1 88 ? -13.720 1.330 14.314 1.00 91.25 88 ASP A CA 1
ATOM 657 C C . ASP A 1 88 ? -12.440 1.966 14.870 1.00 91.25 88 ASP A C 1
ATOM 659 O O . ASP A 1 88 ? -12.448 2.750 15.822 1.00 91.25 88 ASP A O 1
ATOM 663 N N . LEU A 1 89 ? -11.326 1.663 14.212 1.00 92.94 89 LEU A N 1
ATOM 664 C CA . LEU A 1 89 ? -10.013 2.222 14.517 1.00 92.94 89 LEU A CA 1
ATOM 665 C C . LEU A 1 89 ? -9.987 3.762 14.488 1.00 92.94 89 LEU A C 1
ATOM 667 O O . LEU A 1 89 ? -9.232 4.381 15.233 1.00 92.94 89 LEU A O 1
ATOM 671 N N . GLY A 1 90 ? -10.824 4.397 13.666 1.00 90.56 90 GLY A N 1
ATOM 672 C CA . GLY A 1 90 ? -10.903 5.852 13.569 1.00 90.56 90 GLY A CA 1
ATOM 673 C C . GLY A 1 90 ? -11.587 6.505 14.771 1.00 90.56 90 GLY A C 1
ATOM 674 O O . GLY A 1 90 ? -11.332 7.679 15.040 1.00 90.56 90 GLY A O 1
ATOM 675 N N . GLN A 1 91 ? -12.445 5.767 15.485 1.00 91.25 91 GLN A N 1
ATOM 676 C CA . GLN A 1 91 ? -13.012 6.197 16.770 1.00 91.25 91 GLN A CA 1
ATOM 677 C C . GLN A 1 91 ? -12.034 5.950 17.916 1.00 91.25 91 GLN A C 1
ATOM 679 O O . GLN A 1 91 ? -11.932 6.785 18.814 1.00 91.25 91 GLN A O 1
ATOM 684 N N . ASP A 1 92 ? -11.314 4.829 17.869 1.00 92.75 92 ASP A N 1
ATOM 685 C CA . ASP A 1 92 ? -10.355 4.450 18.907 1.00 92.75 92 ASP A CA 1
ATOM 686 C C . ASP A 1 92 ? -9.093 5.328 18.885 1.00 92.75 92 ASP A C 1
ATOM 688 O O . ASP A 1 92 ? -8.565 5.676 19.943 1.00 92.75 92 ASP A O 1
ATOM 692 N N . ASP A 1 93 ? -8.647 5.755 17.699 1.00 93.56 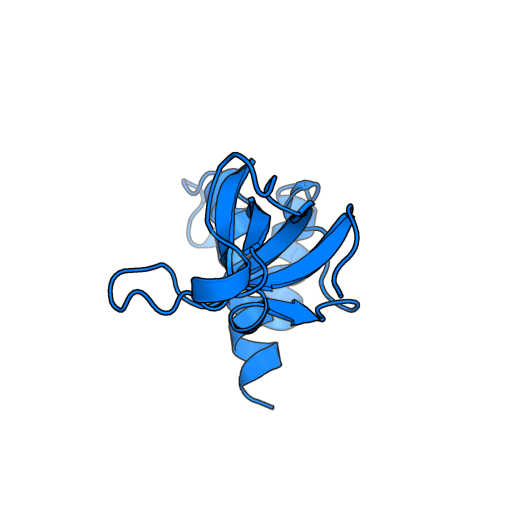93 ASP A N 1
ATOM 693 C CA . ASP A 1 93 ? -7.591 6.754 17.523 1.00 93.56 93 ASP A CA 1
ATOM 694 C C . ASP A 1 93 ? -8.034 7.899 16.586 1.00 93.56 93 ASP A C 1
ATOM 696 O O . ASP A 1 93 ? -7.703 7.933 15.393 1.00 93.56 93 ASP A O 1
ATOM 700 N N . PRO A 1 94 ? -8.744 8.908 17.127 1.00 91.69 94 PRO A N 1
ATOM 701 C CA . PRO A 1 94 ? -9.183 10.066 16.352 1.00 91.69 94 PRO A CA 1
ATOM 702 C C . PRO A 1 94 ? -8.036 10.955 15.854 1.00 91.69 94 PRO A C 1
ATOM 704 O O . PRO A 1 94 ? -8.251 11.793 14.975 1.00 91.69 94 PRO A O 1
ATOM 707 N N . ALA A 1 95 ? -6.838 10.828 16.437 1.00 95.00 95 ALA A N 1
ATOM 708 C CA . ALA A 1 95 ? -5.669 11.619 16.064 1.00 95.00 95 ALA A CA 1
ATOM 709 C C . ALA A 1 95 ? -4.906 11.014 14.875 1.00 95.00 95 ALA A C 1
ATOM 711 O O . ALA A 1 95 ? -4.091 11.709 14.261 1.00 95.00 95 ALA A O 1
ATOM 712 N N . MET A 1 96 ? -5.187 9.756 14.524 1.00 94.88 96 MET A N 1
ATOM 713 C CA . MET A 1 96 ? -4.597 9.075 13.379 1.00 94.88 96 MET A CA 1
ATOM 714 C C . MET A 1 96 ? -4.783 9.882 12.097 1.00 94.88 96 MET A C 1
ATOM 716 O O . MET A 1 96 ? -5.880 10.354 11.791 1.00 94.88 96 MET A O 1
ATOM 720 N N . THR A 1 97 ? -3.729 10.013 11.296 1.00 96.19 97 THR A N 1
ATOM 721 C CA . THR A 1 97 ? -3.810 10.684 9.993 1.00 96.19 97 THR A CA 1
ATOM 722 C C . THR A 1 97 ? -4.525 9.805 8.964 1.00 96.19 97 THR A C 1
ATOM 724 O O . THR A 1 97 ? -4.638 8.592 9.124 1.00 96.19 97 THR A O 1
ATOM 727 N N . LEU A 1 98 ? -5.019 10.407 7.877 1.00 96.00 98 LEU A N 1
ATOM 728 C CA . LEU A 1 98 ? -5.636 9.631 6.797 1.00 96.00 98 LEU A CA 1
ATOM 729 C C . LEU A 1 98 ? -4.629 8.661 6.156 1.00 96.00 98 LEU A C 1
ATOM 731 O O . LEU A 1 98 ? -4.974 7.525 5.866 1.00 96.00 98 LEU A O 1
ATOM 735 N N . GLU A 1 99 ? -3.381 9.094 5.982 1.00 95.75 99 GLU A N 1
ATOM 736 C CA . GLU A 1 99 ? -2.300 8.287 5.404 1.00 95.75 99 GLU A CA 1
ATOM 737 C C . GLU A 1 99 ? -1.979 7.060 6.263 1.00 95.75 99 GLU A C 1
ATOM 739 O O . GLU A 1 99 ? -1.920 5.947 5.742 1.00 95.75 99 GLU A O 1
ATOM 744 N N . SER A 1 100 ? -1.849 7.240 7.583 1.00 94.75 100 SER A N 1
ATOM 745 C CA . SER A 1 100 ? -1.653 6.129 8.520 1.00 94.75 100 SER A CA 1
ATOM 746 C C . SER A 1 100 ? -2.840 5.170 8.526 1.00 94.75 100 SER A C 1
ATOM 748 O O . SER A 1 100 ? -2.638 3.961 8.571 1.00 94.75 100 SER A O 1
ATOM 750 N N . TYR A 1 101 ? -4.068 5.681 8.404 1.00 96.69 101 TYR A N 1
ATOM 751 C CA . TYR A 1 101 ? -5.252 4.825 8.355 1.00 96.69 101 TYR A CA 1
ATOM 752 C C . TYR A 1 101 ? -5.269 3.961 7.082 1.00 96.69 101 TYR A C 1
ATOM 754 O O . TYR A 1 101 ? -5.456 2.747 7.144 1.00 96.69 101 TYR A O 1
ATOM 762 N N . ARG A 1 102 ? -4.980 4.554 5.917 1.00 97.00 102 ARG A N 1
ATOM 763 C CA . ARG A 1 102 ? -4.869 3.816 4.645 1.00 97.00 102 ARG A CA 1
ATOM 764 C C . ARG A 1 102 ? -3.809 2.727 4.708 1.00 97.00 102 ARG A C 1
ATOM 766 O O . ARG A 1 102 ? -4.056 1.608 4.260 1.00 97.00 102 ARG A O 1
ATOM 773 N N . GLN A 1 103 ? -2.653 3.060 5.280 1.00 95.38 103 GLN A N 1
ATOM 774 C CA . GLN A 1 103 ? -1.568 2.113 5.509 1.00 95.38 103 GLN A CA 1
ATOM 775 C C . GLN A 1 103 ? -2.046 0.933 6.363 1.00 95.38 103 GLN A C 1
ATOM 777 O O . GLN A 1 103 ? -1.894 -0.216 5.956 1.00 95.38 103 GLN A O 1
ATOM 782 N N . GLN A 1 104 ? -2.697 1.207 7.494 1.00 95.06 104 GLN A N 1
ATOM 783 C CA . GLN A 1 104 ? -3.122 0.173 8.435 1.00 95.06 104 GLN A CA 1
ATOM 784 C C . GLN A 1 104 ? -4.223 -0.736 7.867 1.00 95.06 104 GLN A C 1
ATOM 786 O O . GLN A 1 104 ? -4.186 -1.949 8.070 1.00 95.06 104 GLN A O 1
ATOM 791 N N . CYS A 1 105 ? -5.165 -0.192 7.085 1.00 96.12 105 CYS A N 1
ATOM 792 C CA . CYS A 1 105 ? -6.133 -1.010 6.347 1.00 96.12 105 CYS A CA 1
ATOM 793 C C . CYS A 1 105 ? -5.441 -1.938 5.332 1.00 96.12 105 CYS A C 1
ATOM 795 O O . CYS A 1 105 ? -5.765 -3.125 5.245 1.00 96.12 105 CYS A O 1
ATOM 797 N N . GLY A 1 106 ? -4.459 -1.407 4.595 1.00 96.06 106 GLY A N 1
ATOM 798 C CA . GLY A 1 106 ? -3.658 -2.172 3.640 1.00 96.06 106 GLY A CA 1
ATOM 799 C C . GLY A 1 106 ? -2.883 -3.317 4.293 1.00 96.06 106 GLY A C 1
ATOM 800 O O . GLY A 1 106 ? -2.878 -4.429 3.765 1.00 96.06 106 GLY A O 1
ATOM 801 N N . GLU A 1 107 ? -2.273 -3.068 5.451 1.00 95.12 107 GLU A N 1
ATOM 802 C CA . GLU A 1 107 ? -1.564 -4.084 6.238 1.00 95.12 107 GLU A CA 1
ATOM 803 C C . GLU A 1 107 ? -2.512 -5.179 6.740 1.00 95.12 107 GLU A C 1
ATOM 805 O O . GLU A 1 107 ? -2.246 -6.369 6.562 1.00 95.12 107 GLU A O 1
ATOM 810 N N . MET A 1 108 ? -3.670 -4.803 7.294 1.00 95.19 108 MET A N 1
ATOM 811 C CA . MET A 1 108 ? -4.640 -5.779 7.797 1.00 95.19 108 MET A CA 1
ATOM 812 C C . MET A 1 108 ? -5.209 -6.677 6.697 1.00 95.19 108 MET A C 1
ATOM 814 O O . MET A 1 108 ? -5.342 -7.887 6.899 1.00 95.19 108 MET A O 1
ATOM 818 N N . PHE A 1 109 ? -5.501 -6.123 5.514 1.00 95.81 109 PHE A N 1
ATOM 819 C CA . PHE A 1 109 ? -5.908 -6.939 4.368 1.00 95.81 109 PHE A CA 1
ATOM 820 C C . PHE A 1 109 ? -4.814 -7.945 3.999 1.00 95.81 109 PHE A C 1
ATOM 822 O O . PHE A 1 109 ? 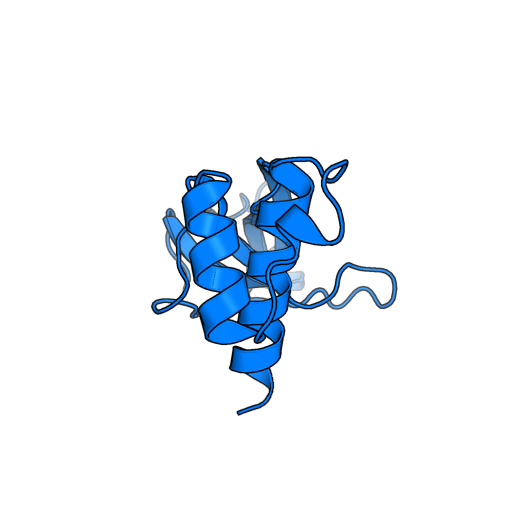-5.095 -9.132 3.818 1.00 95.81 109 PHE A O 1
ATOM 829 N N . ALA A 1 110 ? -3.571 -7.475 3.881 1.00 95.06 110 ALA A N 1
ATOM 830 C CA . ALA A 1 110 ? -2.449 -8.294 3.449 1.00 95.06 110 ALA A CA 1
ATOM 831 C C . ALA A 1 110 ? -2.164 -9.441 4.431 1.00 95.06 110 ALA A C 1
ATOM 833 O O . ALA A 1 110 ? -2.032 -10.589 4.004 1.00 95.06 110 ALA A O 1
ATOM 834 N N . LEU A 1 111 ? -2.173 -9.164 5.739 1.00 93.31 111 LEU A N 1
ATOM 835 C CA . LEU A 1 111 ? -2.042 -10.183 6.785 1.00 93.31 111 LEU A CA 1
ATOM 836 C C . LEU A 1 111 ? -3.116 -11.272 6.661 1.00 93.31 111 LEU A C 1
ATOM 838 O O . LEU A 1 111 ? -2.802 -12.463 6.675 1.00 93.31 111 LEU A O 1
ATOM 842 N N . HIS A 1 112 ? -4.383 -10.887 6.489 1.00 91.69 112 HIS A N 1
ATOM 843 C CA . HIS A 1 112 ? -5.482 -11.844 6.334 1.00 91.69 112 HIS A CA 1
ATOM 844 C C . HIS A 1 112 ? -5.427 -12.628 5.019 1.00 91.69 112 HIS A C 1
ATOM 846 O O . HIS A 1 112 ? -5.859 -13.781 4.977 1.00 91.69 112 HIS A O 1
ATOM 852 N N . ALA A 1 113 ? -4.935 -12.019 3.941 1.00 91.75 113 ALA A N 1
ATOM 853 C CA . ALA A 1 113 ? -4.810 -12.671 2.644 1.00 91.75 113 ALA A CA 1
ATOM 854 C C . ALA A 1 113 ? -3.698 -13.732 2.633 1.00 91.75 113 ALA A C 1
ATOM 856 O O . ALA A 1 113 ? -3.869 -14.768 1.997 1.00 91.75 113 ALA A O 1
ATOM 857 N N . LEU A 1 114 ? -2.596 -13.493 3.352 1.00 86.50 114 LEU A N 1
ATOM 858 C CA . LEU A 1 114 ? -1.450 -14.407 3.430 1.00 86.50 114 LEU A CA 1
ATOM 859 C C . LEU A 1 114 ? -1.615 -15.530 4.465 1.00 86.50 114 LEU A C 1
ATOM 861 O O . LEU A 1 114 ? -0.917 -16.536 4.388 1.00 86.50 114 LEU A O 1
ATOM 865 N N . ALA A 1 115 ? -2.520 -15.379 5.433 1.00 83.62 115 ALA A N 1
ATOM 866 C CA . ALA A 1 115 ? -2.779 -16.386 6.466 1.00 83.62 115 ALA A CA 1
ATOM 867 C C . ALA A 1 115 ? -3.710 -17.539 6.019 1.00 83.62 115 ALA A C 1
ATOM 869 O O . ALA A 1 115 ? -4.086 -18.370 6.848 1.00 83.62 115 ALA A O 1
ATOM 870 N N . ARG A 1 116 ? -4.123 -17.572 4.746 1.00 60.56 116 ARG A N 1
ATOM 871 C CA . ARG A 1 116 ? -5.043 -18.569 4.166 1.00 60.56 116 ARG A CA 1
ATOM 872 C C . ARG A 1 116 ? -4.292 -19.653 3.405 1.00 60.56 116 ARG A C 1
ATOM 874 O O . ARG A 1 116 ? -4.751 -20.813 3.486 1.00 60.56 116 ARG A O 1
#

Foldseek 3Di:
DDDAQFWKWFADPPPPDDHTFIWGFRAWDDCVVDPCVPQNTKTWIAGLLGDIDIGHPVRIDGDNVDDSLNPDDLVRLQVLCCVQVPHRPCVVCVVDDSSNSSGVSRNSSRVVVVVD

Organism: Stutzerimonas stutzeri (NCBI:txid316)

Secondary structure (DSSP, 8-state):
---TT-EEEE--S-TTSPPSEEEEEEEEPPTTTS-HHHH--EEEEE-TTS-EEEEETTSEEE-TTS--TTT--HHHHHHHHHHHHSS-HHHH-TT--HHHHHHHHHHHHHHHHHT-